Protein AF-A0A2G2X3I1-F1 (afdb_monomer_lite)

Organism: Capsicum baccatum (NCBI:txid33114)

Radius of gyration: 15.85 Å; chains: 1; bounding box: 34×22×45 Å

Secondary structure (DSSP, 8-state):
-HHHHHHHHHHHHHHHHH---TTHHHHHHTHHHHHHHHHHHHHHHHHHHHHTTS----HHHHHHHHHHHHHHHHHHHHHHHHHHHHHH-SSHHHHHHHHHHHHHHH-

Foldseek 3Di:
DLLVLLVVLLVLLVCLQPDPDPLNVLVVVCNVLSVVLSVVSVVVNVVVVVVVVPDPDDPVVVVVSVVSNVVSVVLSVLLVVLSVQLVPDPDPVSNVVSSVSSNVSSD

pLDDT: mean 85.42, std 11.33, range [53.72, 96.62]

Structure (mmCIF, N/CA/C/O backbone):
data_AF-A0A2G2X3I1-F1
#
_entry.id   AF-A0A2G2X3I1-F1
#
loop_
_atom_site.group_PDB
_atom_site.id
_atom_site.type_symbol
_atom_site.label_atom_id
_atom_site.label_alt_id
_atom_site.label_comp_id
_atom_site.label_asym_id
_atom_site.label_entity_id
_atom_site.label_seq_id
_atom_site.pdbx_PDB_ins_code
_atom_site.Cartn_x
_atom_site.Cartn_y
_atom_site.Cartn_z
_atom_site.occupancy
_atom_site.B_iso_or_equiv
_atom_site.auth_seq_id
_atom_site.auth_comp_id
_atom_site.auth_asym_id
_atom_site.auth_atom_id
_atom_site.pdbx_PDB_model_num
ATOM 1 N N . MET A 1 1 ? 15.869 1.807 -8.407 1.00 83.12 1 MET A N 1
ATOM 2 C CA . MET A 1 1 ? 15.126 2.572 -7.374 1.00 83.12 1 MET A CA 1
ATOM 3 C C . MET A 1 1 ? 13.654 2.190 -7.283 1.00 83.12 1 MET A C 1
ATOM 5 O O . MET A 1 1 ? 13.229 1.894 -6.175 1.00 83.12 1 MET A O 1
ATOM 9 N N . ALA A 1 2 ? 12.878 2.170 -8.377 1.00 89.69 2 ALA A N 1
ATOM 10 C CA . ALA A 1 2 ? 11.443 1.828 -8.297 1.00 89.69 2 ALA A CA 1
ATOM 11 C C . ALA A 1 2 ? 11.182 0.446 -7.685 1.00 89.69 2 ALA A C 1
ATOM 13 O O . ALA A 1 2 ? 10.300 0.312 -6.843 1.00 89.69 2 ALA A O 1
ATOM 14 N N . TYR A 1 3 ? 11.979 -0.561 -8.069 1.00 91.25 3 TYR A N 1
ATOM 15 C CA . TYR A 1 3 ? 11.878 -1.908 -7.502 1.00 91.25 3 TYR A CA 1
ATOM 16 C C . TYR A 1 3 ? 12.033 -1.897 -5.978 1.00 91.25 3 TYR A C 1
ATOM 18 O O . TYR A 1 3 ? 11.205 -2.468 -5.285 1.00 91.25 3 TYR A O 1
ATOM 26 N N . ALA A 1 4 ? 13.045 -1.197 -5.455 1.00 92.38 4 ALA A N 1
ATO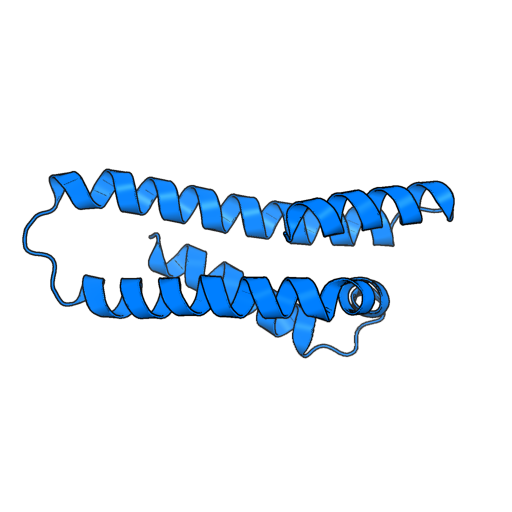M 27 C CA . ALA A 1 4 ? 13.285 -1.116 -4.017 1.00 92.38 4 ALA A CA 1
ATOM 28 C C . ALA A 1 4 ? 12.115 -0.456 -3.267 1.00 92.38 4 ALA A C 1
ATOM 30 O O . ALA A 1 4 ? 11.700 -0.973 -2.236 1.00 92.38 4 ALA A O 1
ATOM 31 N N . SER A 1 5 ? 11.547 0.634 -3.798 1.00 95.12 5 SER A N 1
ATOM 32 C CA . SER A 1 5 ? 10.376 1.281 -3.187 1.00 95.12 5 SER A CA 1
ATOM 33 C C . SER A 1 5 ? 9.130 0.395 -3.228 1.00 95.12 5 SER A C 1
ATOM 35 O O . SER A 1 5 ? 8.412 0.300 -2.241 1.00 95.12 5 SER A O 1
ATOM 37 N N . ILE A 1 6 ? 8.879 -0.297 -4.343 1.00 96.44 6 ILE A N 1
ATOM 38 C CA . ILE A 1 6 ? 7.759 -1.242 -4.443 1.00 96.44 6 ILE A CA 1
ATOM 39 C C . ILE A 1 6 ? 7.949 -2.423 -3.484 1.00 96.44 6 ILE A C 1
ATOM 41 O O . ILE A 1 6 ? 7.006 -2.791 -2.794 1.00 96.44 6 ILE A O 1
ATOM 45 N N . ALA A 1 7 ? 9.157 -2.981 -3.398 1.00 95.12 7 ALA A N 1
ATOM 46 C CA . ALA A 1 7 ? 9.474 -4.060 -2.467 1.00 95.12 7 ALA A CA 1
ATOM 47 C C . ALA A 1 7 ? 9.321 -3.619 -0.999 1.00 95.12 7 ALA A C 1
ATOM 49 O O . ALA A 1 7 ? 8.852 -4.403 -0.176 1.00 95.12 7 ALA A O 1
ATOM 50 N N . SER A 1 8 ? 9.666 -2.364 -0.673 1.00 96.50 8 SER A N 1
ATOM 51 C CA . SER A 1 8 ? 9.400 -1.770 0.649 1.00 96.50 8 SER A CA 1
ATOM 52 C C . SER A 1 8 ? 7.904 -1.752 0.946 1.00 96.50 8 SER A C 1
ATOM 54 O O . SER A 1 8 ? 7.468 -2.353 1.923 1.00 96.50 8 SER A O 1
ATOM 56 N N . LEU A 1 9 ? 7.104 -1.190 0.033 1.00 96.62 9 LEU A N 1
ATOM 57 C CA . LEU A 1 9 ? 5.651 -1.119 0.177 1.00 96.62 9 LEU A CA 1
ATOM 58 C C . LEU A 1 9 ? 5.004 -2.506 0.339 1.00 96.62 9 LEU A C 1
ATOM 60 O O . LEU A 1 9 ? 4.141 -2.687 1.199 1.00 96.62 9 LEU A O 1
ATOM 64 N N . VAL A 1 10 ? 5.429 -3.493 -0.462 1.00 96.44 10 VAL A N 1
ATOM 65 C CA . VAL A 1 10 ? 4.992 -4.896 -0.333 1.00 96.44 10 VAL A CA 1
ATOM 66 C C . VAL A 1 10 ? 5.299 -5.413 1.066 1.00 96.44 10 VAL A C 1
ATOM 68 O O . VAL A 1 10 ? 4.403 -5.913 1.743 1.00 96.44 10 VAL A O 1
ATOM 71 N N . ARG A 1 11 ? 6.538 -5.232 1.533 1.00 95.06 11 ARG A N 1
ATOM 72 C CA . ARG A 1 11 ? 6.964 -5.687 2.856 1.00 95.06 11 ARG A CA 1
ATOM 73 C C . ARG A 1 11 ? 6.184 -5.014 3.984 1.00 95.06 11 ARG A C 1
ATOM 75 O O . ARG A 1 11 ? 5.827 -5.685 4.950 1.00 95.06 11 ARG A O 1
ATOM 82 N N . THR A 1 12 ? 5.882 -3.728 3.858 1.00 93.31 12 THR A N 1
ATOM 83 C CA . THR A 1 12 ? 5.040 -3.002 4.813 1.00 93.31 12 THR A CA 1
ATOM 84 C C . THR A 1 12 ? 3.638 -3.606 4.861 1.00 93.31 12 THR A C 1
ATOM 86 O O . THR A 1 12 ? 3.154 -3.933 5.942 1.00 93.31 12 THR A O 1
ATOM 89 N N . MET A 1 13 ? 3.013 -3.886 3.714 1.00 92.50 13 MET A N 1
ATOM 90 C CA . MET A 1 13 ? 1.713 -4.571 3.673 1.00 92.50 13 MET A CA 1
ATOM 91 C C . MET A 1 13 ? 1.766 -5.981 4.272 1.00 92.50 13 MET A C 1
ATOM 93 O O . MET A 1 13 ? 0.865 -6.349 5.021 1.00 92.50 13 MET A O 1
ATOM 97 N N . GLU A 1 14 ? 2.807 -6.766 3.991 1.00 92.00 14 GLU A N 1
ATOM 98 C CA . GLU A 1 14 ? 2.986 -8.098 4.582 1.00 92.00 14 GLU A CA 1
ATOM 99 C C . GLU A 1 14 ? 3.067 -8.029 6.109 1.00 92.00 14 GLU A C 1
ATOM 101 O O . GLU A 1 14 ? 2.346 -8.756 6.790 1.00 92.00 14 GLU A O 1
ATOM 106 N N . LEU A 1 15 ? 3.875 -7.111 6.651 1.00 89.06 15 LEU A N 1
ATOM 107 C CA . LEU A 1 15 ? 4.001 -6.910 8.096 1.00 89.06 15 LEU A CA 1
ATOM 108 C C . LEU A 1 15 ? 2.657 -6.563 8.742 1.00 89.06 15 LEU A C 1
ATOM 110 O O . LEU A 1 15 ? 2.341 -7.095 9.808 1.00 89.06 15 LEU A O 1
ATOM 114 N N . LEU A 1 16 ? 1.850 -5.723 8.086 1.00 87.25 16 LEU A N 1
ATOM 115 C CA . LEU A 1 16 ? 0.503 -5.388 8.553 1.00 87.25 16 LEU A CA 1
ATOM 116 C C . LEU A 1 16 ? -0.444 -6.600 8.527 1.00 87.25 16 LEU A C 1
ATOM 118 O O . LEU A 1 16 ? -1.343 -6.696 9.357 1.00 87.25 16 LEU A O 1
ATOM 122 N N . LEU A 1 17 ? -0.258 -7.529 7.586 1.00 84.44 17 LEU A N 1
ATOM 123 C CA . LEU A 1 17 ? -1.107 -8.712 7.429 1.00 84.44 17 LEU A CA 1
ATOM 124 C C . LEU A 1 17 ? -0.728 -9.877 8.353 1.00 84.44 17 LEU A C 1
ATOM 126 O O . LEU A 1 17 ? -1.578 -10.742 8.581 1.00 84.44 17 LEU A O 1
ATOM 130 N N . THR A 1 18 ? 0.516 -9.931 8.842 1.00 83.25 18 THR A N 1
ATOM 131 C CA . THR A 1 18 ? 1.050 -11.070 9.614 1.00 83.25 18 THR A CA 1
ATOM 132 C C . THR A 1 18 ? 1.266 -10.805 11.102 1.00 83.25 18 THR A C 1
ATOM 134 O O . THR A 1 18 ? 1.604 -11.739 11.820 1.00 83.25 18 THR A O 1
ATOM 137 N N . SER A 1 19 ? 1.168 -9.560 11.568 1.00 69.00 19 SER A N 1
ATOM 138 C CA . SER A 1 19 ? 1.516 -9.210 12.951 1.00 69.00 19 SER A CA 1
ATOM 139 C C . SER A 1 19 ? 0.293 -9.173 13.879 1.00 69.00 19 SER A C 1
ATOM 141 O O . SER A 1 19 ? -0.768 -8.671 13.517 1.00 69.00 19 SER A O 1
ATOM 143 N N . ASP A 1 20 ? 0.472 -9.675 15.105 1.00 67.88 20 ASP A N 1
ATOM 144 C CA . ASP A 1 20 ? -0.562 -9.797 16.149 1.00 67.88 20 ASP A CA 1
ATOM 145 C C . ASP A 1 20 ? -0.610 -8.575 17.100 1.00 67.88 20 ASP A C 1
ATOM 147 O O . ASP A 1 20 ? -1.072 -8.653 18.239 1.00 67.88 20 ASP A O 1
ATOM 151 N N . SER A 1 21 ? -0.084 -7.425 16.666 1.00 68.75 21 SER A N 1
ATOM 152 C CA . SER A 1 21 ? 0.013 -6.211 17.490 1.00 68.75 21 SER A CA 1
ATOM 153 C C . SER A 1 21 ? -1.352 -5.535 17.740 1.00 68.75 21 SER A C 1
ATOM 155 O O . SER A 1 21 ? -2.173 -5.456 16.826 1.00 68.75 21 SER A O 1
ATOM 157 N N . PRO A 1 22 ? -1.583 -4.908 18.915 1.00 55.62 22 PRO A N 1
ATOM 158 C CA . PRO A 1 22 ? -2.755 -4.058 19.167 1.00 55.62 22 PRO A CA 1
ATOM 159 C C . PRO A 1 22 ? -2.924 -2.923 18.145 1.00 55.62 22 PRO A C 1
ATOM 161 O O . PRO A 1 22 ? -4.054 -2.589 17.784 1.00 55.62 22 PRO A O 1
ATOM 164 N N . MET A 1 23 ? -1.808 -2.394 17.618 1.00 60.44 23 MET A N 1
ATOM 165 C CA . MET A 1 23 ? -1.775 -1.391 16.539 1.00 60.44 23 MET A CA 1
ATOM 166 C C . MET A 1 23 ? -2.485 -1.878 15.263 1.00 60.44 23 MET A C 1
ATOM 168 O O . MET A 1 23 ? -2.944 -1.082 14.450 1.00 60.44 23 MET A O 1
ATOM 172 N N . LEU A 1 24 ? -2.586 -3.199 15.098 1.00 61.66 24 LEU A N 1
ATOM 173 C CA . LEU A 1 24 ? -3.120 -3.875 13.920 1.00 61.66 24 LEU A CA 1
ATOM 174 C C . LEU A 1 24 ? -4.543 -4.385 14.093 1.00 61.66 24 LEU A C 1
ATOM 176 O O . LEU A 1 24 ? -5.147 -4.775 13.099 1.00 61.66 24 LEU A O 1
ATOM 180 N N . SER A 1 25 ? -5.134 -4.299 15.289 1.00 65.94 25 SER A N 1
ATOM 181 C CA . SER A 1 25 ? -6.591 -4.458 15.429 1.00 65.94 25 SER A CA 1
ATOM 182 C C . SER A 1 25 ? -7.345 -3.473 14.526 1.00 65.94 25 SER A C 1
ATOM 184 O O . SER A 1 25 ? -8.402 -3.786 13.988 1.00 65.94 25 SER A O 1
ATOM 186 N N . LEU A 1 26 ? -6.744 -2.305 14.288 1.00 64.50 26 LEU A N 1
ATOM 187 C CA . LEU A 1 26 ? -7.256 -1.283 13.396 1.00 64.50 26 LEU A CA 1
ATOM 188 C C . LEU A 1 26 ? -6.930 -1.563 11.917 1.00 64.50 26 LEU A C 1
ATOM 190 O O . LEU A 1 26 ? -7.791 -1.409 11.055 1.00 64.50 26 LEU A O 1
ATOM 194 N N . ALA A 1 27 ? -5.725 -2.058 11.614 1.00 61.69 27 ALA A N 1
ATOM 195 C CA . ALA A 1 27 ? -5.382 -2.531 10.268 1.00 61.69 27 ALA A CA 1
ATOM 196 C C . ALA A 1 27 ? -6.236 -3.737 9.837 1.00 61.69 27 ALA A C 1
ATOM 198 O O . ALA A 1 27 ? -6.513 -3.906 8.651 1.00 61.69 27 ALA A O 1
ATOM 199 N N . PHE A 1 28 ? -6.714 -4.545 10.791 1.00 69.44 28 PHE A N 1
ATOM 200 C CA . PHE A 1 28 ? -7.640 -5.645 10.538 1.00 69.44 28 PHE A CA 1
ATOM 201 C C . PHE A 1 28 ? -8.948 -5.161 9.896 1.00 69.44 28 PHE A C 1
ATOM 203 O O . PHE A 1 28 ? -9.473 -5.844 9.014 1.00 69.44 28 PHE A O 1
ATOM 210 N N . CYS A 1 29 ? -9.432 -3.964 10.255 1.00 75.62 29 CYS A N 1
ATOM 211 C CA . CYS A 1 29 ? -10.603 -3.350 9.620 1.00 75.62 29 CYS A CA 1
ATOM 212 C C . CYS A 1 29 ? -10.399 -3.113 8.117 1.00 75.62 29 CYS A C 1
ATOM 214 O O . CYS A 1 29 ? -11.362 -3.209 7.363 1.00 75.62 29 CYS A O 1
ATOM 216 N N . HIS A 1 30 ? -9.153 -2.883 7.688 1.00 85.75 30 HIS A N 1
ATOM 217 C CA . HIS A 1 30 ? -8.773 -2.634 6.290 1.00 85.75 30 HIS A CA 1
ATOM 218 C C . HIS A 1 30 ? -8.086 -3.824 5.624 1.00 85.75 30 HIS A C 1
ATOM 220 O O .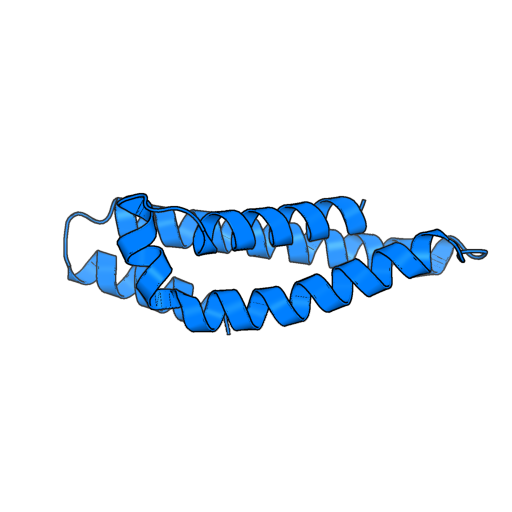 HIS A 1 30 ? -7.451 -3.701 4.574 1.00 85.75 30 HIS A O 1
ATOM 226 N N . ARG A 1 31 ? -8.150 -5.008 6.241 1.00 87.12 31 ARG A N 1
ATOM 227 C CA . ARG A 1 31 ? -7.408 -6.181 5.770 1.00 87.12 31 ARG A CA 1
ATOM 228 C C . ARG A 1 31 ? -7.768 -6.546 4.333 1.00 87.12 31 ARG A C 1
ATOM 230 O O . ARG A 1 31 ? -6.905 -6.992 3.582 1.00 87.12 31 ARG A O 1
ATOM 237 N N . LYS A 1 32 ? -9.037 -6.400 3.944 1.00 89.81 32 LYS A N 1
ATOM 238 C CA . LYS A 1 32 ? -9.494 -6.755 2.592 1.00 89.81 32 LYS A CA 1
ATOM 239 C C . LYS A 1 32 ? -8.877 -5.830 1.547 1.00 89.81 32 LYS A C 1
ATOM 241 O O . LYS A 1 32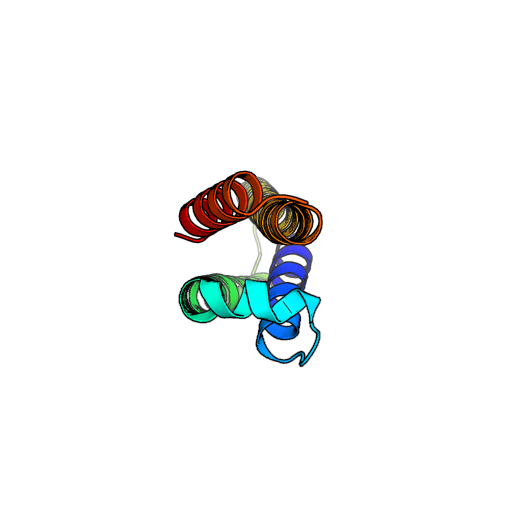 ? -8.403 -6.304 0.517 1.00 89.81 32 LYS A O 1
ATOM 246 N N . GLU A 1 33 ? -8.854 -4.543 1.847 1.00 91.69 33 GLU A N 1
ATOM 247 C CA . GLU A 1 33 ? -8.337 -3.465 1.019 1.00 91.69 33 GLU A CA 1
ATOM 248 C C . GLU A 1 33 ? -6.815 -3.584 0.902 1.00 91.69 33 GLU A C 1
ATOM 250 O O . GLU A 1 33 ? -6.286 -3.618 -0.208 1.00 91.69 33 GLU A O 1
ATOM 255 N N . ILE A 1 34 ? -6.118 -3.802 2.025 1.00 91.25 34 ILE A N 1
ATOM 256 C CA . ILE A 1 34 ? -4.668 -4.047 2.054 1.00 91.25 34 ILE A CA 1
ATOM 257 C C . ILE A 1 34 ? -4.311 -5.297 1.239 1.00 91.25 34 ILE A C 1
ATOM 259 O O . ILE A 1 34 ? -3.381 -5.255 0.440 1.00 91.25 34 ILE A O 1
ATOM 263 N N . VAL A 1 35 ? -5.061 -6.401 1.357 1.00 92.31 35 VAL A N 1
ATOM 264 C CA . VAL A 1 35 ? -4.830 -7.608 0.535 1.00 92.31 35 VAL A CA 1
ATOM 265 C C . VAL A 1 35 ? -5.050 -7.329 -0.954 1.00 92.31 35 VAL A C 1
ATOM 267 O O . VAL A 1 35 ? -4.306 -7.843 -1.795 1.00 92.31 35 VAL A O 1
ATOM 270 N N . ALA A 1 36 ? -6.077 -6.554 -1.309 1.00 93.62 36 ALA A N 1
ATOM 271 C CA . ALA A 1 36 ? -6.354 -6.204 -2.698 1.00 93.62 36 ALA A CA 1
ATOM 272 C C . ALA A 1 36 ? -5.241 -5.329 -3.290 1.00 93.62 36 ALA A C 1
ATOM 274 O O . ALA A 1 36 ? -4.768 -5.606 -4.396 1.00 93.62 36 ALA A O 1
ATOM 275 N N . LEU A 1 37 ? -4.789 -4.322 -2.541 1.00 94.00 37 LEU A N 1
ATOM 276 C CA . LEU A 1 37 ? -3.681 -3.457 -2.925 1.00 94.00 37 LEU A CA 1
ATOM 277 C C . LEU A 1 37 ? -2.370 -4.246 -3.024 1.00 94.00 37 LEU A C 1
ATOM 279 O O . LEU A 1 37 ? -1.702 -4.166 -4.052 1.00 94.00 37 LEU A O 1
ATOM 283 N N . HIS A 1 38 ? -2.066 -5.096 -2.039 1.00 94.94 38 HIS A N 1
ATOM 284 C CA . HIS A 1 38 ? -0.894 -5.973 -2.041 1.00 94.94 38 HIS A CA 1
ATOM 285 C C . HIS A 1 38 ? -0.821 -6.811 -3.321 1.00 94.94 38 HIS A C 1
ATOM 287 O O . HIS A 1 38 ? 0.190 -6.784 -4.010 1.00 94.94 38 HIS A O 1
ATOM 293 N N . LYS A 1 39 ? -1.917 -7.464 -3.738 1.00 95.31 39 LYS A N 1
ATOM 294 C CA . LYS A 1 39 ? -1.945 -8.231 -5.001 1.00 95.31 39 LYS A CA 1
ATOM 295 C C . LYS A 1 39 ? -1.584 -7.382 -6.225 1.00 95.31 39 LYS A C 1
ATOM 297 O O . LYS A 1 39 ? -0.846 -7.850 -7.093 1.00 95.31 39 LYS A O 1
ATOM 302 N N . LYS A 1 40 ? -2.103 -6.151 -6.308 1.00 94.81 40 LYS A N 1
ATOM 303 C CA . LYS A 1 40 ? -1.794 -5.221 -7.408 1.00 94.81 40 LYS A CA 1
ATOM 304 C C . LYS A 1 40 ? -0.311 -4.825 -7.375 1.00 94.81 40 LYS A C 1
ATOM 306 O O . LYS A 1 40 ? 0.363 -4.904 -8.400 1.00 94.81 40 LYS A O 1
ATOM 311 N N . VAL A 1 41 ? 0.206 -4.453 -6.204 1.00 95.25 41 VAL A N 1
ATOM 312 C CA . VAL A 1 41 ? 1.592 -3.996 -6.022 1.00 95.25 41 VAL A CA 1
ATOM 313 C C . VAL A 1 41 ? 2.597 -5.136 -6.238 1.00 95.25 41 VAL A C 1
ATOM 315 O O . VAL A 1 41 ? 3.571 -4.936 -6.959 1.00 95.25 41 VAL A O 1
ATOM 318 N N . SER A 1 42 ? 2.339 -6.353 -5.750 1.00 95.44 42 SER A N 1
ATOM 319 C CA . SER A 1 42 ? 3.193 -7.526 -6.012 1.00 95.44 42 SER A CA 1
ATOM 320 C C . SER A 1 42 ? 3.269 -7.870 -7.504 1.00 95.44 42 SER A C 1
ATOM 322 O O . SER A 1 42 ? 4.304 -8.322 -7.992 1.00 95.44 42 SER A O 1
ATOM 324 N N . SER A 1 43 ? 2.200 -7.622 -8.274 1.00 94.88 43 SER A N 1
ATOM 325 C CA . SER A 1 43 ? 2.253 -7.770 -9.734 1.00 94.88 43 SER A CA 1
ATOM 326 C C . SER A 1 43 ? 3.212 -6.760 -10.376 1.00 94.88 43 SER A C 1
ATOM 328 O O . SER A 1 43 ? 3.907 -7.103 -11.335 1.00 94.88 43 SER A O 1
ATOM 330 N N . ILE A 1 44 ? 3.267 -5.528 -9.858 1.00 92.88 44 ILE A N 1
ATOM 331 C CA . ILE A 1 44 ? 4.222 -4.501 -10.299 1.00 92.88 44 ILE A CA 1
ATOM 332 C C . ILE A 1 44 ? 5.642 -4.899 -9.889 1.00 92.88 44 ILE A C 1
ATOM 334 O O . ILE A 1 44 ? 6.556 -4.808 -10.705 1.00 92.88 44 ILE A O 1
ATOM 338 N N . GLU A 1 45 ? 5.835 -5.397 -8.668 1.00 94.38 45 GLU A N 1
ATOM 339 C CA . GLU A 1 45 ? 7.129 -5.888 -8.184 1.00 94.38 45 GLU A CA 1
ATOM 340 C C . GLU A 1 45 ? 7.696 -6.977 -9.107 1.00 94.38 45 GLU A C 1
ATOM 342 O O . GLU A 1 45 ? 8.837 -6.885 -9.569 1.00 94.38 45 GLU A O 1
ATOM 347 N N . ALA A 1 46 ? 6.875 -7.978 -9.444 1.00 91.94 46 ALA A N 1
ATOM 348 C CA . ALA A 1 46 ? 7.254 -9.059 -10.347 1.00 91.94 46 ALA A CA 1
ATOM 349 C C . ALA A 1 46 ? 7.596 -8.543 -11.754 1.00 91.94 46 ALA A C 1
ATOM 351 O O . ALA A 1 46 ? 8.563 -9.003 -12.369 1.00 91.94 46 ALA A O 1
ATOM 352 N N . PHE A 1 47 ? 6.835 -7.569 -12.264 1.00 89.38 47 PHE A N 1
ATOM 353 C CA . PHE A 1 47 ? 7.136 -6.914 -13.536 1.00 89.38 47 PHE A CA 1
ATOM 354 C C . PHE A 1 47 ? 8.493 -6.198 -13.495 1.00 89.38 47 PHE A C 1
ATOM 356 O O . PHE A 1 47 ? 9.337 -6.436 -14.362 1.00 89.38 47 PHE A O 1
ATOM 363 N N . LEU A 1 48 ? 8.738 -5.383 -12.464 1.00 88.31 48 LEU A N 1
ATOM 364 C CA . LEU A 1 48 ? 9.977 -4.621 -12.306 1.00 88.31 48 LEU A CA 1
ATOM 365 C C . LEU A 1 48 ? 11.197 -5.541 -12.206 1.00 88.31 48 LEU A C 1
ATOM 367 O O . LEU A 1 48 ? 12.170 -5.345 -12.938 1.00 88.31 48 LEU A O 1
ATOM 371 N N . LYS A 1 49 ? 11.100 -6.608 -11.407 1.00 87.06 49 LYS A N 1
ATOM 372 C CA . LYS A 1 49 ? 12.141 -7.638 -11.259 1.00 87.06 49 LYS A CA 1
ATOM 373 C C . LYS A 1 49 ? 12.515 -8.305 -12.584 1.00 87.06 49 LYS A C 1
ATOM 375 O O . LYS A 1 49 ? 13.670 -8.668 -12.810 1.00 87.06 49 LYS A O 1
ATOM 380 N N . ASN A 1 50 ? 11.534 -8.487 -13.466 1.00 83.19 50 ASN A N 1
ATOM 381 C CA . ASN A 1 50 ? 11.742 -9.066 -14.790 1.00 83.19 50 ASN A CA 1
ATOM 382 C C . ASN A 1 50 ? 12.273 -8.041 -15.802 1.00 83.19 50 ASN A C 1
ATOM 384 O O . ASN A 1 50 ? 13.024 -8.418 -16.705 1.00 83.19 50 ASN A O 1
ATOM 388 N N . SER A 1 51 ? 11.905 -6.765 -15.659 1.00 75.88 51 SER A N 1
ATOM 389 C CA . SER A 1 51 ? 12.390 -5.686 -16.524 1.00 75.88 51 SER A CA 1
ATOM 390 C C . SER A 1 51 ? 13.853 -5.335 -16.270 1.00 75.88 51 SER A C 1
ATOM 392 O O . SER A 1 51 ? 14.580 -5.130 -17.233 1.00 75.88 51 SER A O 1
ATOM 394 N N . GLU A 1 52 ? 14.330 -5.379 -15.024 1.00 66.06 52 GLU A N 1
ATOM 395 C CA . GLU A 1 52 ? 15.719 -5.040 -14.670 1.00 66.06 52 GLU A CA 1
ATOM 396 C C . GLU A 1 52 ? 16.748 -5.906 -15.427 1.00 66.06 52 GLU A C 1
ATOM 398 O O . GLU A 1 52 ? 17.847 -5.461 -15.742 1.00 66.0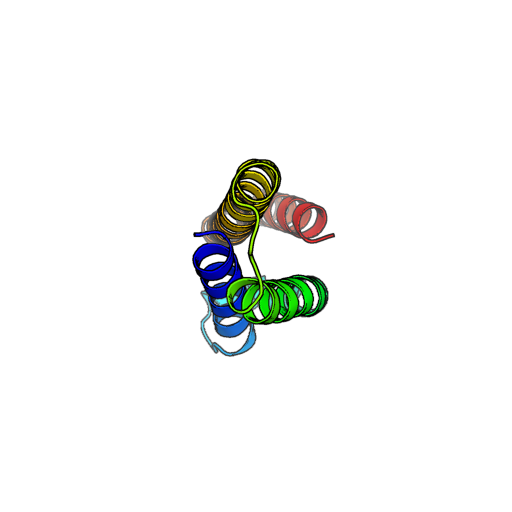6 52 GLU A O 1
ATOM 403 N N . LYS A 1 53 ? 16.355 -7.121 -15.838 1.00 62.19 53 LYS A N 1
ATOM 404 C CA . LYS A 1 53 ? 17.181 -8.048 -16.630 1.00 62.19 53 LYS A CA 1
ATOM 405 C C . LYS A 1 53 ? 17.217 -7.760 -18.141 1.00 62.19 53 LYS A C 1
ATOM 407 O O . LYS A 1 53 ? 17.940 -8.452 -18.852 1.00 62.19 53 LYS A O 1
ATOM 412 N N . LYS A 1 54 ? 16.411 -6.824 -18.663 1.00 62.19 54 LYS A N 1
ATOM 413 C CA . LYS A 1 54 ? 16.124 -6.686 -20.110 1.00 62.19 54 LYS A CA 1
ATOM 414 C C . LYS A 1 54 ? 16.345 -5.287 -20.709 1.00 62.19 54 LYS A C 1
ATOM 416 O O . LYS A 1 54 ? 16.023 -5.086 -21.879 1.00 62.19 54 LYS A O 1
ATOM 421 N N . ILE A 1 55 ? 16.849 -4.303 -19.965 1.00 57.88 55 ILE A N 1
ATOM 422 C CA . ILE A 1 55 ? 16.774 -2.898 -20.410 1.00 57.88 55 ILE A CA 1
ATOM 423 C C . ILE A 1 55 ? 17.999 -2.480 -21.239 1.00 57.88 55 ILE A C 1
ATOM 425 O O . ILE A 1 55 ? 19.087 -2.282 -20.710 1.00 57.88 55 ILE A O 1
ATOM 429 N N . CYS A 1 56 ? 17.785 -2.284 -22.547 1.00 53.72 56 CYS A N 1
ATOM 430 C CA . CYS A 1 56 ? 18.762 -1.744 -23.505 1.00 53.72 56 CYS A CA 1
ATOM 431 C C . CYS A 1 56 ? 18.549 -0.251 -23.857 1.00 53.72 56 CYS A C 1
ATOM 433 O O . CYS A 1 56 ? 19.273 0.271 -24.698 1.00 53.72 56 CYS A O 1
ATOM 435 N N . ASN A 1 57 ? 17.575 0.458 -23.261 1.00 59.22 57 ASN A N 1
ATOM 436 C CA . ASN A 1 57 ? 17.324 1.879 -23.558 1.00 59.22 57 ASN A CA 1
ATOM 437 C C . ASN A 1 57 ? 16.938 2.674 -22.291 1.00 59.22 57 ASN A C 1
ATOM 439 O O . ASN A 1 57 ? 15.871 2.464 -21.717 1.00 59.22 57 ASN A O 1
ATOM 443 N N . TYR A 1 58 ? 17.830 3.569 -21.855 1.00 62.44 58 TYR A N 1
ATOM 444 C CA . TYR A 1 58 ? 17.821 4.220 -20.533 1.00 62.44 58 TYR A CA 1
ATOM 445 C C . TYR A 1 58 ? 16.864 5.431 -20.423 1.00 62.44 58 TYR A C 1
ATOM 447 O O . TYR A 1 58 ? 16.387 5.752 -19.335 1.00 62.44 58 TYR A O 1
ATOM 455 N N . GLY A 1 59 ? 16.552 6.108 -21.538 1.00 65.81 59 GLY A N 1
ATOM 456 C CA . GLY A 1 59 ? 15.863 7.410 -21.528 1.00 65.81 59 GLY A CA 1
ATOM 457 C C . GLY A 1 59 ? 14.396 7.368 -21.073 1.00 65.81 59 GLY A C 1
ATOM 458 O O . GLY A 1 59 ? 14.027 8.030 -20.109 1.00 65.81 59 GLY A O 1
ATOM 459 N N . ALA A 1 60 ? 13.556 6.558 -21.726 1.00 64.25 60 ALA A N 1
ATOM 460 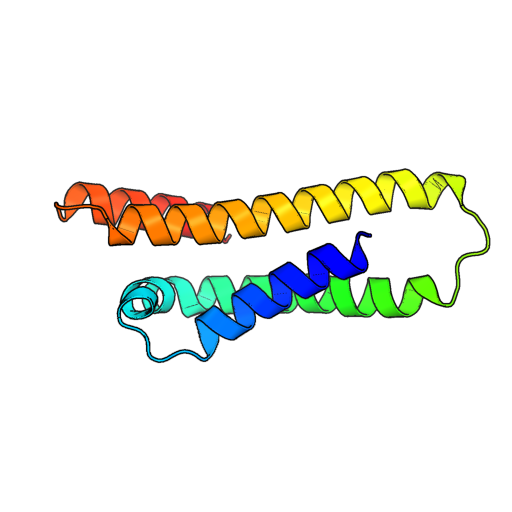C CA . ALA A 1 60 ? 12.124 6.456 -21.400 1.00 64.25 60 ALA A CA 1
ATOM 461 C C . ALA A 1 60 ? 11.843 5.690 -20.091 1.00 64.25 60 ALA A C 1
ATOM 463 O O . ALA A 1 60 ? 10.799 5.870 -19.469 1.00 64.25 60 ALA A O 1
ATOM 464 N N . MET A 1 61 ? 12.784 4.848 -19.655 1.00 76.94 61 MET A N 1
ATOM 465 C CA . MET A 1 61 ? 12.679 4.089 -18.405 1.00 76.94 61 MET A CA 1
ATOM 466 C C . MET A 1 61 ? 12.814 4.978 -17.163 1.00 76.94 61 MET A C 1
ATOM 468 O O . MET A 1 61 ? 12.234 4.656 -16.132 1.00 76.94 61 MET A O 1
ATOM 472 N N . THR A 1 62 ? 13.515 6.114 -17.261 1.00 82.12 62 THR A N 1
ATOM 473 C CA . THR A 1 62 ? 13.828 6.954 -16.093 1.00 82.12 62 THR A CA 1
ATOM 474 C C . THR A 1 62 ? 12.589 7.675 -15.538 1.00 82.12 62 THR A C 1
ATOM 476 O O . THR A 1 62 ? 12.387 7.691 -14.325 1.00 82.12 62 THR A O 1
ATOM 479 N N . ASP A 1 63 ? 11.721 8.224 -16.400 1.00 85.62 63 ASP A N 1
ATOM 480 C CA . ASP A 1 63 ? 10.466 8.870 -15.964 1.00 85.62 63 ASP A CA 1
ATOM 481 C C . ASP A 1 63 ? 9.501 7.860 -15.329 1.00 85.62 63 ASP A C 1
ATOM 483 O O . ASP A 1 63 ? 8.968 8.085 -14.241 1.00 85.62 63 ASP A O 1
ATOM 487 N N . LEU A 1 64 ? 9.332 6.700 -15.972 1.00 85.69 64 LEU A N 1
ATOM 488 C CA . LEU A 1 64 ? 8.491 5.628 -15.448 1.00 85.69 64 LEU A CA 1
ATOM 489 C C . LEU A 1 64 ? 8.991 5.148 -14.080 1.00 85.69 64 LEU A C 1
ATOM 491 O O . LEU A 1 64 ? 8.196 4.974 -13.157 1.00 85.69 64 LEU A O 1
ATOM 495 N N . GLU A 1 65 ? 10.305 4.974 -13.930 1.00 87.62 65 GLU A N 1
ATOM 496 C CA . GLU A 1 65 ? 10.914 4.588 -12.663 1.00 87.62 65 GLU A CA 1
ATOM 497 C C . GLU A 1 65 ? 10.650 5.630 -11.564 1.00 87.62 65 GLU A C 1
ATOM 499 O O . GLU A 1 65 ? 10.249 5.273 -10.452 1.00 87.62 65 GLU A O 1
ATOM 504 N N . ALA A 1 66 ? 10.812 6.919 -11.873 1.00 89.75 66 ALA A N 1
ATOM 505 C CA . ALA A 1 66 ? 10.543 8.002 -10.931 1.00 89.75 66 ALA A CA 1
ATOM 506 C C . ALA A 1 66 ? 9.067 8.042 -10.504 1.00 89.75 66 ALA A C 1
ATOM 508 O O . ALA A 1 66 ? 8.772 8.185 -9.315 1.00 89.75 66 ALA A O 1
ATOM 509 N N . ARG A 1 67 ? 8.138 7.849 -11.448 1.00 92.19 67 ARG A N 1
ATOM 510 C CA . ARG A 1 67 ? 6.694 7.810 -11.172 1.00 92.19 67 ARG A CA 1
ATOM 511 C C . ARG A 1 67 ? 6.304 6.630 -10.288 1.00 92.19 67 ARG A C 1
ATOM 513 O O . ARG A 1 67 ? 5.554 6.817 -9.334 1.00 92.19 67 ARG A O 1
ATOM 520 N N . ILE A 1 68 ? 6.832 5.436 -10.562 1.00 92.50 68 ILE A N 1
ATOM 521 C CA . ILE A 1 68 ? 6.559 4.245 -9.745 1.00 92.50 68 ILE A CA 1
ATOM 522 C C . ILE A 1 68 ? 7.141 4.407 -8.338 1.00 92.50 68 ILE A C 1
ATOM 524 O O . ILE A 1 68 ? 6.467 4.093 -7.360 1.00 92.50 68 ILE A O 1
ATOM 528 N N . LYS A 1 69 ? 8.361 4.944 -8.221 1.00 93.69 69 LYS A N 1
ATOM 529 C CA . LYS A 1 69 ? 8.970 5.274 -6.926 1.00 93.69 69 LYS A CA 1
ATOM 530 C C . LYS A 1 69 ? 8.095 6.247 -6.129 1.00 93.69 69 LYS A C 1
ATOM 532 O O . LYS A 1 69 ? 7.823 5.998 -4.960 1.00 93.69 69 LYS A O 1
ATOM 537 N N . GLY A 1 70 ? 7.659 7.339 -6.759 1.00 95.38 70 GLY A N 1
ATOM 538 C CA . GLY A 1 70 ? 6.811 8.345 -6.119 1.00 95.38 70 GLY A CA 1
ATOM 539 C C . GLY A 1 70 ? 5.479 7.765 -5.649 1.00 95.38 70 GLY A C 1
ATOM 540 O O . GLY A 1 70 ? 5.071 8.019 -4.521 1.00 95.38 70 GLY A O 1
ATOM 541 N N . PHE A 1 71 ? 4.849 6.927 -6.477 1.00 94.50 71 PHE A N 1
ATOM 542 C CA . PHE A 1 71 ? 3.641 6.197 -6.098 1.00 94.50 71 PHE A CA 1
ATOM 543 C C . PHE A 1 71 ? 3.869 5.297 -4.879 1.00 94.50 71 PHE A C 1
ATOM 545 O O . PHE A 1 71 ? 3.096 5.363 -3.929 1.00 94.50 71 PHE A O 1
ATOM 552 N N . ALA A 1 72 ? 4.924 4.477 -4.898 1.00 95.69 72 ALA A N 1
ATOM 553 C CA . ALA A 1 72 ? 5.195 3.522 -3.830 1.00 95.69 72 ALA A CA 1
ATOM 554 C C . ALA A 1 72 ? 5.425 4.222 -2.483 1.00 95.69 72 ALA A C 1
ATOM 556 O O . ALA A 1 72 ? 4.781 3.872 -1.500 1.00 95.69 72 ALA A O 1
ATOM 557 N N . ASN A 1 73 ? 6.261 5.264 -2.476 1.00 95.44 73 ASN A N 1
ATOM 558 C CA . ASN A 1 73 ? 6.531 6.052 -1.277 1.00 95.44 73 ASN A CA 1
ATOM 559 C C . ASN A 1 73 ? 5.258 6.740 -0.754 1.00 95.44 73 ASN A C 1
ATOM 561 O O . ASN A 1 73 ? 4.958 6.654 0.429 1.00 95.44 73 ASN A O 1
ATOM 565 N N . ALA A 1 74 ? 4.472 7.374 -1.633 1.00 95.00 74 ALA A N 1
ATOM 566 C CA . ALA A 1 74 ? 3.243 8.053 -1.222 1.00 95.00 74 ALA A CA 1
ATOM 567 C C . ALA A 1 74 ? 2.188 7.080 -0.670 1.00 95.00 74 ALA A C 1
ATOM 569 O O . ALA A 1 74 ? 1.447 7.429 0.247 1.00 95.00 74 ALA A O 1
ATOM 570 N N . ALA A 1 75 ? 2.104 5.870 -1.227 1.00 94.50 75 ALA A N 1
ATOM 571 C CA . ALA A 1 75 ? 1.220 4.829 -0.717 1.00 94.50 75 ALA A CA 1
ATOM 572 C C . ALA A 1 75 ? 1.665 4.343 0.671 1.00 94.50 75 ALA A C 1
ATOM 574 O O . ALA A 1 75 ? 0.822 4.200 1.554 1.00 94.50 75 ALA A O 1
ATOM 575 N N . GLU A 1 76 ? 2.968 4.135 0.872 1.00 94.81 76 GLU A N 1
ATOM 576 C CA . GLU A 1 76 ? 3.540 3.732 2.162 1.00 94.81 76 GLU A CA 1
ATOM 577 C C . GLU A 1 76 ? 3.272 4.796 3.235 1.00 94.81 76 GLU A C 1
ATOM 579 O O . GLU A 1 76 ? 2.637 4.497 4.247 1.00 94.81 76 GLU A O 1
ATOM 584 N N . ASP A 1 77 ? 3.610 6.057 2.942 1.00 94.75 77 ASP A N 1
ATOM 585 C CA . ASP A 1 77 ? 3.381 7.203 3.830 1.00 94.75 77 ASP A CA 1
ATOM 586 C C . ASP A 1 77 ? 1.908 7.314 4.241 1.00 94.75 77 ASP A C 1
ATOM 588 O O . ASP A 1 77 ? 1.585 7.559 5.405 1.00 94.75 77 ASP A O 1
ATOM 592 N N . LYS A 1 78 ? 0.984 7.116 3.294 1.00 93.88 78 LYS A N 1
ATOM 593 C CA . LYS A 1 78 ? -0.453 7.261 3.550 1.00 93.88 78 LYS A CA 1
ATOM 594 C C . LYS A 1 78 ? -1.011 6.133 4.414 1.00 93.88 78 LYS A C 1
ATOM 596 O O . LYS A 1 78 ? -1.869 6.391 5.260 1.00 93.88 78 LYS A O 1
ATOM 601 N N . ILE A 1 79 ? -0.515 4.908 4.230 1.00 91.44 79 ILE A N 1
ATOM 602 C CA . ILE A 1 79 ? -0.873 3.758 5.068 1.00 91.44 79 ILE A CA 1
ATOM 603 C C . ILE A 1 79 ? -0.383 3.981 6.498 1.00 91.44 79 ILE A C 1
ATOM 605 O O . ILE A 1 79 ? -1.169 3.878 7.440 1.00 91.44 79 ILE A O 1
ATOM 609 N N . GLU A 1 80 ? 0.893 4.327 6.666 1.00 90.62 80 GLU A N 1
ATOM 610 C CA . GLU A 1 80 ? 1.476 4.555 7.987 1.00 90.62 80 GLU A CA 1
ATOM 611 C C . GLU A 1 80 ? 0.810 5.726 8.714 1.00 90.62 80 GLU A C 1
ATOM 613 O O . GLU A 1 80 ? 0.480 5.617 9.899 1.00 90.62 80 GLU A O 1
ATOM 618 N N . PHE A 1 81 ? 0.573 6.832 8.004 1.00 91.94 81 PHE A N 1
ATOM 619 C CA . PHE A 1 81 ? -0.087 8.010 8.552 1.00 91.94 81 PHE A CA 1
ATOM 620 C C . PHE A 1 81 ? -1.522 7.707 8.986 1.00 91.94 81 PHE A C 1
ATOM 622 O O . PHE A 1 81 ? -1.879 7.986 10.128 1.00 91.94 81 PHE A O 1
ATOM 629 N N . GLY A 1 82 ? -2.335 7.091 8.121 1.00 89.75 82 GLY A N 1
ATOM 630 C CA . GLY A 1 82 ? -3.731 6.791 8.445 1.00 89.75 82 GLY A CA 1
ATOM 631 C C . GLY A 1 82 ? -3.867 5.832 9.631 1.00 89.75 82 GLY A C 1
ATOM 632 O O . GLY A 1 82 ? -4.713 6.038 10.501 1.00 89.75 82 GLY A O 1
ATOM 633 N N . LEU A 1 83 ? -2.992 4.823 9.716 1.00 88.44 83 LEU A N 1
ATOM 634 C CA . LEU A 1 83 ? -2.955 3.912 10.862 1.00 88.44 83 LEU A CA 1
ATOM 635 C C . LEU A 1 83 ? -2.550 4.634 12.150 1.00 88.44 83 LEU A C 1
ATOM 637 O O . LEU A 1 83 ? -3.156 4.403 13.197 1.00 88.44 83 LEU A O 1
ATOM 641 N N . ARG A 1 84 ? -1.551 5.522 12.084 1.00 89.00 84 ARG A N 1
ATOM 642 C CA . ARG A 1 84 ? -1.114 6.323 13.232 1.00 89.00 84 ARG A CA 1
ATOM 643 C C . ARG A 1 84 ? -2.220 7.251 13.720 1.00 89.00 84 ARG A C 1
ATOM 645 O O . ARG A 1 84 ? -2.498 7.245 14.913 1.00 89.00 84 ARG A O 1
ATOM 652 N N . GLU A 1 85 ? -2.854 8.006 12.828 1.00 89.69 85 GLU A N 1
ATOM 653 C CA . GLU A 1 85 ? -3.923 8.949 13.182 1.00 89.69 85 GLU A CA 1
ATOM 654 C C . GLU A 1 85 ? -5.083 8.244 13.882 1.00 89.69 85 GLU A C 1
ATOM 656 O O . GLU A 1 85 ? -5.547 8.676 14.936 1.00 89.69 85 GLU A O 1
ATOM 661 N N . ALA A 1 86 ? -5.515 7.107 13.342 1.00 85.12 86 ALA A N 1
ATOM 662 C CA . ALA A 1 86 ? -6.596 6.346 13.943 1.00 85.12 86 ALA A CA 1
ATOM 663 C C . ALA A 1 86 ? -6.181 5.618 15.240 1.00 85.12 86 ALA A C 1
ATOM 665 O O . ALA A 1 86 ? -7.043 5.323 16.067 1.00 85.12 86 ALA A O 1
ATOM 666 N N . MET A 1 87 ? -4.885 5.368 15.463 1.00 84.62 87 MET A N 1
ATOM 667 C CA . MET A 1 87 ? -4.364 4.854 16.736 1.00 84.62 87 MET A CA 1
ATOM 668 C C . MET A 1 87 ? -4.311 5.932 17.828 1.00 84.62 87 MET A C 1
ATOM 670 O O . MET A 1 87 ? -4.637 5.636 18.976 1.00 84.62 87 MET A O 1
ATOM 674 N N . ILE A 1 88 ? -3.873 7.153 17.501 1.00 88.62 88 ILE A N 1
ATOM 675 C CA . ILE A 1 88 ? -3.697 8.235 18.487 1.00 88.62 88 ILE A CA 1
ATOM 676 C C . ILE A 1 88 ? -4.984 9.022 18.762 1.00 88.62 88 ILE A C 1
ATOM 678 O O . ILE A 1 88 ? -5.019 9.823 19.693 1.00 88.62 88 ILE A O 1
ATOM 682 N N . ALA A 1 89 ? -6.026 8.837 17.950 1.00 88.19 89 ALA A N 1
ATOM 683 C CA . ALA A 1 89 ? -7.304 9.508 18.135 1.00 88.19 89 ALA A CA 1
ATOM 684 C C . ALA A 1 89 ? -7.948 9.130 19.483 1.00 88.19 89 ALA A C 1
ATOM 686 O O . ALA A 1 89 ? -8.314 7.979 19.713 1.00 88.19 89 ALA A O 1
ATOM 687 N N . GLU A 1 90 ? -8.110 10.129 20.355 1.00 85.25 90 GLU A N 1
ATOM 688 C CA . GLU A 1 90 ? -8.634 9.957 21.718 1.00 85.25 90 GLU A CA 1
ATOM 689 C C . GLU A 1 90 ? -10.149 9.703 21.764 1.00 85.25 90 GLU A C 1
ATOM 691 O O . GLU A 1 90 ? -10.633 9.041 22.681 1.00 85.25 90 GLU A O 1
ATOM 696 N N . ASP A 1 91 ? -10.905 10.206 20.780 1.00 91.50 91 ASP A N 1
ATOM 697 C CA . ASP A 1 91 ? -12.353 10.018 20.686 1.00 91.50 91 ASP A CA 1
ATOM 698 C C . ASP A 1 91 ? -12.769 9.184 19.466 1.00 91.50 91 ASP A C 1
ATOM 700 O O . ASP A 1 91 ? -12.108 9.136 18.423 1.00 91.50 91 ASP A O 1
ATOM 704 N N . GLU A 1 92 ? -13.920 8.527 19.601 1.00 86.81 92 GLU A N 1
ATOM 705 C CA . GLU A 1 92 ? -14.438 7.595 18.605 1.00 86.81 92 GLU A CA 1
ATOM 706 C C . GLU A 1 92 ? -14.808 8.264 17.273 1.00 86.81 92 GLU A C 1
ATOM 708 O O . GLU A 1 92 ? -14.679 7.635 16.222 1.00 86.81 92 GLU A O 1
ATOM 713 N N . THR A 1 93 ? -15.178 9.548 17.285 1.00 90.19 93 THR A N 1
ATOM 714 C CA . THR A 1 93 ? -15.534 10.294 16.068 1.00 90.19 93 THR A CA 1
ATOM 715 C C . THR A 1 93 ? -14.293 10.564 15.225 1.00 90.19 93 THR A C 1
ATOM 717 O O . THR A 1 93 ? -14.286 10.294 14.021 1.00 90.19 93 THR A O 1
ATOM 720 N N . ARG A 1 94 ? -13.215 11.058 15.847 1.00 88.50 94 ARG A N 1
ATOM 721 C CA . ARG A 1 94 ? -11.935 11.305 15.163 1.00 88.50 94 ARG A CA 1
ATOM 722 C C . ARG A 1 94 ? -11.313 10.010 14.663 1.00 88.50 94 ARG A C 1
ATOM 724 O O . ARG A 1 94 ? -10.857 9.965 13.522 1.00 88.50 94 ARG A O 1
ATOM 731 N N . ARG A 1 95 ? -11.371 8.948 15.471 1.00 87.94 95 ARG A N 1
ATOM 732 C CA . ARG A 1 95 ? -10.912 7.614 15.073 1.00 87.94 95 ARG A CA 1
ATOM 733 C C . ARG A 1 95 ? -11.690 7.089 13.868 1.00 87.94 95 ARG A C 1
ATOM 735 O O . ARG A 1 95 ? -11.075 6.634 12.911 1.00 87.94 95 ARG A O 1
ATOM 742 N N . GLY A 1 96 ? -13.021 7.202 13.880 1.00 87.31 96 GLY A N 1
ATOM 743 C CA . GLY A 1 96 ? -13.875 6.806 12.758 1.00 87.31 96 GLY A CA 1
ATOM 744 C C . GLY A 1 96 ? -13.554 7.570 11.472 1.00 87.31 96 GLY A C 1
ATOM 745 O O . GLY A 1 96 ? -13.413 6.958 10.417 1.00 87.31 96 GLY A O 1
ATOM 746 N N . LYS A 1 97 ? -13.349 8.890 11.569 1.00 91.00 97 LYS A N 1
ATOM 747 C CA . LYS A 1 97 ? -12.963 9.729 10.427 1.00 91.00 97 LYS A CA 1
ATOM 748 C C . LYS A 1 97 ? -11.603 9.331 9.843 1.00 91.00 97 LYS A C 1
ATOM 750 O O . LYS A 1 97 ? -11.505 9.142 8.636 1.00 91.00 97 LYS A O 1
ATOM 755 N N . ALA A 1 98 ? -10.580 9.163 10.682 1.00 89.50 98 ALA A N 1
ATOM 756 C CA . ALA A 1 98 ? -9.257 8.727 10.230 1.00 89.50 98 ALA A CA 1
ATOM 757 C C . ALA A 1 98 ? -9.315 7.338 9.564 1.00 89.50 98 ALA A C 1
ATOM 759 O O . ALA A 1 98 ? -8.651 7.089 8.559 1.00 89.50 98 ALA A O 1
ATOM 760 N N . ASN A 1 99 ? -10.165 6.449 10.085 1.00 88.25 99 ASN A N 1
ATOM 761 C CA . ASN A 1 99 ? -10.368 5.119 9.524 1.00 88.25 99 ASN A CA 1
ATOM 762 C C . ASN A 1 99 ? -11.033 5.163 8.136 1.00 88.25 99 ASN A C 1
ATOM 764 O O . ASN A 1 99 ? -10.630 4.426 7.241 1.00 88.25 99 ASN A O 1
ATOM 768 N N . GLU A 1 100 ? -12.022 6.038 7.945 1.00 90.25 100 GLU A N 1
ATOM 769 C CA . GLU A 1 100 ? -12.687 6.261 6.655 1.00 90.25 100 GLU A CA 1
ATOM 770 C C . GLU A 1 100 ? -11.730 6.874 5.619 1.00 90.25 100 GLU A C 1
ATOM 772 O O . GLU A 1 100 ? -11.654 6.409 4.484 1.00 90.25 100 GLU A O 1
ATOM 777 N N . GLU A 1 101 ? -10.933 7.873 6.011 1.00 92.12 101 GLU A N 1
ATOM 778 C CA . GLU A 1 101 ? -9.931 8.492 5.131 1.00 92.12 101 GLU A CA 1
ATOM 779 C C . GLU A 1 101 ? -8.859 7.486 4.680 1.00 92.12 101 GLU A C 1
ATOM 781 O O . GLU A 1 101 ? -8.443 7.484 3.513 1.00 92.12 101 GLU A O 1
ATOM 786 N N . LEU A 1 102 ? -8.435 6.594 5.583 1.00 90.94 102 LEU A N 1
ATOM 787 C CA . LEU A 1 102 ? -7.537 5.492 5.246 1.00 90.94 102 LEU A CA 1
ATOM 788 C C . LEU A 1 102 ? -8.210 4.496 4.292 1.00 90.94 102 LEU A C 1
ATOM 790 O O . LEU A 1 102 ? -7.598 4.118 3.295 1.00 90.94 102 LEU A O 1
ATOM 794 N N . HIS A 1 103 ? -9.469 4.122 4.539 1.00 90.06 103 HIS A N 1
ATOM 795 C CA . HIS A 1 103 ? -10.221 3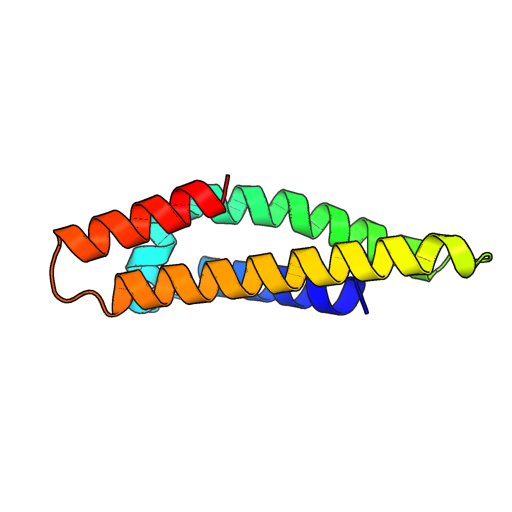.223 3.659 1.00 90.06 103 HIS A CA 1
ATOM 796 C C . HIS A 1 103 ? -10.296 3.760 2.225 1.00 90.06 103 HIS A C 1
ATOM 798 O O . HIS A 1 103 ? -9.939 3.063 1.277 1.00 90.06 103 HIS A O 1
ATOM 804 N N . GLN A 1 104 ? -10.687 5.028 2.065 1.00 90.69 104 GLN A N 1
ATOM 805 C CA . GLN A 1 104 ? -10.772 5.692 0.760 1.00 90.69 104 GLN A CA 1
ATOM 806 C C . GLN A 1 104 ? -9.420 5.763 0.047 1.00 90.69 104 GLN A C 1
ATOM 808 O O . GLN A 1 104 ? -9.355 5.756 -1.177 1.00 90.69 104 GLN A O 1
ATOM 813 N N . SER A 1 105 ? -8.331 5.824 0.809 1.00 89.88 105 SER A N 1
ATOM 814 C CA . SER A 1 105 ? -6.974 5.862 0.267 1.00 89.88 105 SER A CA 1
ATOM 815 C C . SER A 1 105 ? -6.467 4.508 -0.226 1.00 89.88 105 SER A C 1
ATOM 817 O O . SER A 1 105 ? -5.523 4.476 -1.012 1.00 89.88 105 SER A O 1
ATOM 819 N N . LEU A 1 106 ? -7.053 3.409 0.255 1.00 88.31 106 LEU A N 1
ATOM 820 C CA . LEU A 1 106 ? -6.672 2.041 -0.098 1.00 88.31 106 LEU A CA 1
ATOM 821 C C . LEU A 1 106 ? -7.443 1.480 -1.309 1.00 88.31 106 LEU A C 1
ATOM 823 O O . LEU A 1 106 ? -7.061 0.422 -1.821 1.00 88.31 106 LEU A O 1
ATOM 827 N N . GLN A 1 107 ? -8.515 2.150 -1.749 1.00 81.12 107 GLN A N 1
ATOM 828 C CA . GLN A 1 107 ? -9.297 1.788 -2.943 1.00 81.12 107 GLN A CA 1
ATOM 829 C C . GLN A 1 107 ? -8.564 2.149 -4.244 1.00 81.12 107 GLN A C 1
ATOM 831 O O . GLN A 1 107 ? -8.490 1.261 -5.139 1.00 81.12 107 GLN A O 1
#

Sequence (107 aa):
MAYASIASLVRTMELLLTSDSPMLSLAFCHRKEIVALHKKVSSIEAFLKNSEKKICNYGAMTDLEARIKGFANAAEDKIEFGLREAMIAEDETRRGKANEELHQSLQ